Protein AF-A0A3B9RSI0-F1 (afdb_monomer)

Mean predicted aligned error: 9.38 Å

Solvent-accessible surface area (backbone atoms only — not comparable to full-atom values): 5355 Å² total; per-residue (Å²): 120,79,92,72,89,79,57,71,67,42,51,70,70,36,44,43,78,42,95,86,75,46,79,42,80,41,74,78,96,62,61,67,68,60,52,49,53,52,50,53,52,53,50,54,32,40,78,69,67,79,41,81,81,74,78,87,86,71,82,80,71,94,78,76,86,76,87,61,82,76,85,70,90,81,78,77,130

Foldseek 3Di:
DDQDDDDPVCLVVQWDQGPVRDIDGHDDPDDPVVVVVVVVVQVVCCVVVVDDDDPDPDDDDPDDDDDDDDDDPPPDD

Sequence (77 aa):
PSVCRVTYEELQSGKVLLPNGREAKSAPLSSLSKARDIAKLLQSWIERGEFTLTEAVHPLPEKSFVKPLVPREGGSR

Nearest PDB structures (foldseek):
  4mmr-assembly1_B  TM=4.710E-01  e=2.328E+00  Human respiratory syncytial virus A2
  4rcp-assembly1_A  TM=2.516E-01  e=7.864E+00  Homo sapiens

Secondary structure (DSSP, 8-state):
--S----HHHHHTTEEE-TTS-EEE---SS-HHHHHHHHHHHHHHHHTTSSPPPP---PPPSS--PPPPPPPTT---

pLDDT: mean 86.68, std 11.52, range [46.19, 98.12]

Structure (mmCIF, N/CA/C/O backbone):
data_AF-A0A3B9RSI0-F1
#
_entry.id   AF-A0A3B9RSI0-F1
#
loop_
_atom_site.group_PDB
_atom_site.id
_atom_site.type_symbol
_atom_site.label_atom_id
_atom_site.label_alt_id
_atom_site.label_comp_id
_atom_site.label_asym_id
_atom_site.label_entity_id
_atom_site.label_seq_id
_atom_site.pdbx_PDB_ins_code
_atom_site.Cartn_x
_atom_site.Cartn_y
_atom_site.Cartn_z
_atom_site.occupancy
_atom_site.B_iso_or_equiv
_atom_site.auth_seq_id
_atom_site.auth_comp_id
_atom_site.auth_asym_id
_atom_site.auth_atom_id
_atom_site.pdbx_PDB_model_num
ATOM 1 N N . PRO A 1 1 ? -9.443 -17.153 12.878 1.00 60.12 1 PRO A N 1
ATOM 2 C CA . PRO A 1 1 ? -10.757 -16.557 13.218 1.00 60.12 1 PRO A CA 1
ATOM 3 C C . PRO A 1 1 ? -10.745 -15.048 12.957 1.00 60.12 1 PRO A C 1
ATOM 5 O O . PRO A 1 1 ? -9.831 -14.368 13.412 1.00 60.12 1 PRO A O 1
ATOM 8 N N . SER A 1 2 ? -11.718 -14.542 12.200 1.00 67.12 2 SER A N 1
ATOM 9 C CA . SER A 1 2 ? -11.969 -13.105 12.076 1.00 67.12 2 SER A CA 1
ATOM 10 C C . SER A 1 2 ? -12.869 -12.649 13.226 1.00 67.12 2 SER A C 1
ATOM 12 O O . SER A 1 2 ? -13.840 -13.322 13.560 1.00 67.12 2 SER A O 1
ATOM 14 N N . VAL A 1 3 ? -12.522 -11.528 13.864 1.00 80.38 3 VAL A N 1
ATOM 15 C CA . VAL A 1 3 ? -13.287 -10.974 14.999 1.00 80.38 3 VAL A CA 1
ATOM 16 C C . VAL A 1 3 ? -14.564 -10.278 14.512 1.00 80.38 3 VAL A C 1
ATOM 18 O O . VAL A 1 3 ? -15.611 -10.387 15.140 1.00 80.38 3 VAL A O 1
ATOM 21 N N . CYS A 1 4 ? -14.485 -9.585 13.377 1.00 85.62 4 CYS A N 1
ATOM 22 C CA . CYS A 1 4 ? -15.606 -9.008 12.636 1.00 85.62 4 CYS A CA 1
ATOM 23 C C . CYS A 1 4 ? -15.150 -8.685 11.201 1.00 85.62 4 CYS A C 1
ATOM 25 O O . CYS A 1 4 ? -13.962 -8.810 10.886 1.00 85.62 4 CYS A O 1
ATOM 27 N N . ARG A 1 5 ? -16.086 -8.308 10.323 1.00 89.00 5 ARG A N 1
ATOM 28 C CA . ARG A 1 5 ? -15.775 -7.719 9.014 1.00 89.00 5 ARG A CA 1
ATOM 29 C C . ARG A 1 5 ? -15.881 -6.205 9.134 1.00 89.00 5 ARG A C 1
ATOM 31 O O . ARG A 1 5 ? -16.873 -5.723 9.663 1.00 89.00 5 ARG A O 1
ATOM 38 N N . VAL A 1 6 ? -14.873 -5.509 8.628 1.00 91.38 6 VAL A N 1
ATOM 39 C CA . VAL A 1 6 ? -14.801 -4.048 8.572 1.00 91.38 6 VAL A CA 1
ATOM 40 C C . VAL A 1 6 ? -14.338 -3.632 7.183 1.00 91.38 6 VAL A C 1
AT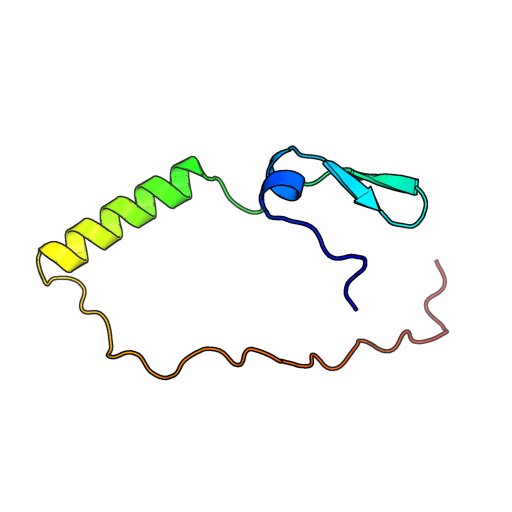OM 42 O O . VAL A 1 6 ? -13.684 -4.402 6.473 1.00 91.38 6 VAL A O 1
ATOM 45 N N . THR A 1 7 ? -14.694 -2.422 6.794 1.00 91.69 7 THR A N 1
ATOM 46 C CA . THR A 1 7 ? -14.228 -1.763 5.581 1.00 91.69 7 THR A CA 1
ATOM 47 C C . THR A 1 7 ? -12.833 -1.173 5.792 1.00 91.69 7 THR A C 1
ATOM 49 O O . THR A 1 7 ? -12.363 -0.970 6.915 1.00 91.69 7 THR A O 1
ATOM 52 N N . TYR A 1 8 ? -12.142 -0.883 4.689 1.00 90.56 8 TYR A N 1
ATOM 53 C CA . TYR A 1 8 ? -10.847 -0.208 4.754 1.00 90.56 8 TYR A CA 1
ATOM 54 C C . TYR A 1 8 ? -10.962 1.210 5.334 1.00 90.56 8 TYR A C 1
ATOM 56 O O . TYR A 1 8 ? -10.086 1.637 6.081 1.00 90.56 8 TYR A O 1
ATOM 64 N N . GLU A 1 9 ? -12.053 1.916 5.030 1.00 91.50 9 GLU A N 1
ATOM 65 C CA . GLU A 1 9 ? -12.329 3.259 5.548 1.00 91.50 9 GLU A CA 1
ATOM 66 C C . GLU A 1 9 ? -12.415 3.266 7.080 1.00 91.50 9 GLU A C 1
ATOM 68 O O . GLU A 1 9 ? -11.767 4.082 7.736 1.00 91.50 9 GLU A O 1
ATOM 73 N N . GLU A 1 10 ? -13.119 2.293 7.666 1.00 92.75 10 GLU A N 1
ATOM 74 C CA . GLU A 1 10 ? -13.198 2.134 9.122 1.00 92.75 10 GLU A CA 1
ATOM 75 C C . GLU A 1 10 ? -11.813 1.904 9.739 1.00 92.75 10 GLU A C 1
ATOM 77 O O . GLU A 1 10 ? -11.452 2.555 10.719 1.00 92.75 10 GLU A O 1
ATOM 82 N N . LEU A 1 11 ? -10.983 1.046 9.137 1.00 92.44 11 LEU A N 1
ATOM 83 C CA . LEU A 1 11 ? -9.603 0.846 9.593 1.00 92.44 11 LEU A CA 1
ATOM 84 C C . LEU A 1 11 ? -8.766 2.126 9.482 1.00 92.44 11 LEU A C 1
ATOM 86 O O . LEU A 1 11 ? -7.941 2.390 10.359 1.00 92.44 11 LEU A O 1
ATOM 90 N N . GLN A 1 12 ? -8.971 2.914 8.428 1.00 90.38 12 GLN A N 1
ATOM 91 C CA . GLN A 1 12 ? -8.251 4.161 8.192 1.00 90.38 12 GLN A CA 1
ATOM 92 C C . GLN A 1 12 ? -8.664 5.275 9.164 1.00 90.38 12 GLN A C 1
ATOM 94 O O . GLN A 1 12 ? -7.833 6.120 9.492 1.00 90.38 12 GLN A O 1
ATOM 99 N N . SER A 1 13 ? -9.898 5.248 9.678 1.00 92.38 13 SER A N 1
ATOM 100 C CA . SER A 1 13 ? -10.383 6.201 10.689 1.00 92.38 13 SER A CA 1
ATOM 101 C C . SER A 1 13 ? -9.596 6.154 12.012 1.00 92.38 13 SER A C 1
ATOM 103 O O . SER A 1 13 ? -9.659 7.081 12.820 1.00 92.38 13 SER A O 1
ATOM 105 N N . GLY A 1 14 ? -8.828 5.080 12.235 1.00 92.44 14 GLY A N 1
ATOM 106 C CA . GLY A 1 14 ? -8.015 4.866 13.432 1.00 92.44 14 GLY A CA 1
ATOM 107 C C . GLY A 1 14 ? -8.751 4.132 14.553 1.00 92.44 14 GLY A C 1
ATOM 108 O O . GLY A 1 14 ? -8.147 3.833 15.589 1.00 92.44 14 GLY A O 1
ATOM 109 N N . LYS A 1 15 ? -10.041 3.823 14.372 1.00 93.62 15 LYS A N 1
ATOM 110 C CA . LYS A 1 15 ? -10.841 3.078 15.344 1.00 93.62 15 LYS A CA 1
ATOM 111 C C . LYS A 1 15 ? -11.931 2.245 14.671 1.00 93.62 15 LYS A C 1
ATOM 113 O O . LYS A 1 15 ? -12.523 2.665 13.690 1.00 93.62 15 LYS A O 1
ATOM 118 N N . VAL A 1 16 ? -12.236 1.082 15.242 1.00 93.75 16 VAL A N 1
ATOM 119 C CA . VAL A 1 16 ? -13.325 0.206 14.787 1.00 93.75 16 VAL A CA 1
ATOM 120 C C . VAL A 1 16 ? -14.180 -0.257 15.965 1.00 93.75 16 VAL A C 1
ATOM 122 O O . VAL A 1 16 ? -13.656 -0.544 17.045 1.00 93.75 16 VAL A O 1
ATOM 125 N N . LEU A 1 17 ? -15.497 -0.342 15.765 1.00 92.69 17 LEU A N 1
ATOM 126 C CA . LEU A 1 17 ? -16.432 -0.861 16.763 1.00 92.69 17 LEU A CA 1
ATOM 127 C C . LEU A 1 17 ? -16.582 -2.376 16.596 1.00 92.69 17 LEU A C 1
ATOM 129 O O . LEU A 1 17 ? -16.973 -2.864 15.539 1.00 92.69 17 LEU A O 1
ATOM 133 N N . LEU A 1 18 ? -16.274 -3.131 17.646 1.00 90.81 18 LEU A N 1
ATOM 134 C CA . LEU A 1 18 ? -16.438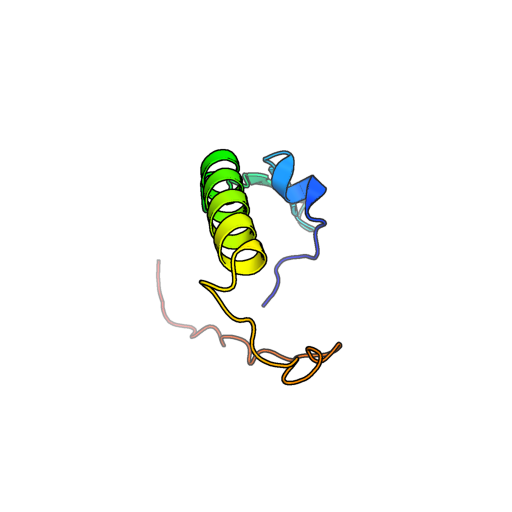 -4.581 17.652 1.00 90.81 18 LEU A CA 1
ATOM 135 C C . LEU A 1 18 ? -17.887 -4.974 18.011 1.00 90.81 18 LEU A C 1
ATOM 137 O O . LEU A 1 18 ? -18.552 -4.240 18.744 1.00 90.81 18 LEU A O 1
ATOM 141 N N . PRO A 1 19 ? -18.369 -6.168 17.604 1.00 86.62 19 PRO A N 1
ATOM 142 C CA . PRO A 1 19 ? -19.740 -6.625 17.882 1.00 86.62 19 PRO A CA 1
ATOM 143 C C . PRO A 1 19 ? -20.124 -6.690 19.368 1.00 86.62 19 PRO A C 1
ATOM 145 O O . PRO A 1 19 ? -21.299 -6.673 19.709 1.00 86.62 19 PRO A O 1
ATOM 148 N N . ASN A 1 20 ? -19.140 -6.761 20.265 1.00 87.50 20 ASN A N 1
ATOM 149 C CA . ASN A 1 20 ? -19.333 -6.733 21.716 1.00 87.50 20 ASN A CA 1
ATOM 150 C C . ASN A 1 20 ? -19.395 -5.305 22.300 1.00 87.50 20 ASN A C 1
ATOM 152 O O . ASN A 1 20 ? -19.274 -5.143 23.5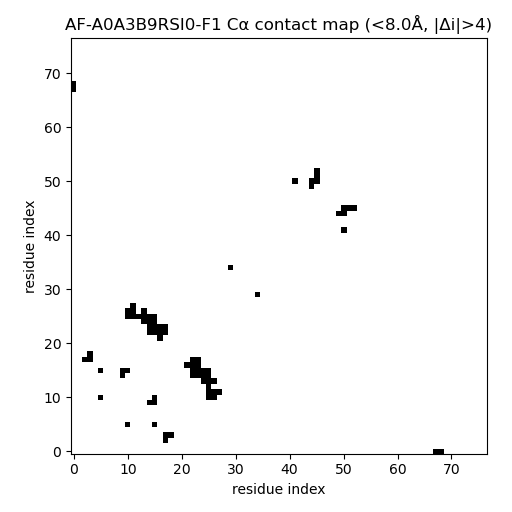12 1.00 87.50 20 ASN A O 1
ATOM 156 N N . GLY A 1 21 ? -19.516 -4.276 21.455 1.00 87.12 21 GLY A N 1
ATOM 157 C CA . GLY A 1 21 ? -19.594 -2.868 21.851 1.00 87.12 21 GLY A CA 1
ATOM 158 C C . GLY A 1 21 ? -18.254 -2.235 22.233 1.00 87.12 21 GLY A C 1
ATOM 159 O O . GLY A 1 21 ? -18.223 -1.089 22.675 1.00 87.12 21 GLY A O 1
ATOM 160 N N . ARG A 1 22 ? -17.132 -2.952 22.082 1.00 89.38 22 ARG A N 1
ATOM 161 C CA . ARG A 1 22 ? -15.800 -2.425 22.408 1.00 89.38 22 ARG A CA 1
ATOM 162 C C . ARG A 1 22 ? -15.209 -1.666 21.227 1.00 89.38 22 ARG A C 1
ATOM 164 O O . ARG A 1 22 ? -15.152 -2.188 20.118 1.00 89.38 22 ARG A O 1
ATOM 171 N N . GLU A 1 23 ? -14.686 -0.475 21.491 1.00 91.62 23 GLU A N 1
ATOM 172 C CA . GLU A 1 23 ? -13.898 0.286 20.522 1.00 91.62 23 GLU A CA 1
ATOM 173 C C . GLU A 1 23 ? -12.450 -0.238 20.507 1.00 91.62 23 GLU A C 1
ATOM 175 O O . GLU A 1 23 ? -11.789 -0.318 21.547 1.00 91.62 23 GLU A O 1
ATOM 180 N N . ALA A 1 24 ? -11.955 -0.621 19.333 1.00 92.25 24 ALA A N 1
ATOM 181 C CA . ALA A 1 24 ? -10.578 -1.051 19.122 1.00 92.25 24 ALA A CA 1
ATOM 182 C C . ALA A 1 24 ? -9.833 -0.008 18.285 1.00 92.25 24 ALA A C 1
ATOM 184 O O . ALA A 1 24 ? -10.310 0.401 17.230 1.00 92.25 24 ALA A O 1
ATOM 185 N N . LYS A 1 25 ? -8.648 0.414 18.739 1.00 93.38 25 LYS A N 1
ATOM 186 C CA . LYS A 1 25 ? -7.789 1.320 17.966 1.00 93.38 25 LYS A CA 1
ATOM 187 C C . LYS A 1 25 ? -7.136 0.554 16.819 1.00 93.38 25 LYS A C 1
ATOM 189 O O . LYS A 1 25 ? -6.563 -0.511 17.045 1.00 93.38 25 LYS A O 1
ATOM 194 N N . SER A 1 26 ? -7.190 1.114 15.620 1.00 93.12 26 SER A N 1
ATOM 195 C CA . SER A 1 26 ? -6.428 0.651 14.466 1.00 93.12 26 SER A CA 1
ATOM 196 C C . SER A 1 26 ? -5.254 1.593 14.215 1.00 93.12 26 SER A C 1
ATOM 198 O O . SER A 1 26 ? -5.327 2.801 14.433 1.00 93.12 26 SER A O 1
ATOM 200 N N . ALA A 1 27 ? -4.145 1.026 13.757 1.00 90.81 27 ALA A N 1
ATOM 201 C CA . ALA A 1 27 ? -3.009 1.779 13.260 1.00 90.81 27 ALA A CA 1
ATOM 202 C C . ALA A 1 27 ? -2.526 1.115 11.968 1.00 90.81 27 ALA A C 1
ATOM 204 O O . ALA A 1 27 ? -2.572 -0.116 11.861 1.00 90.81 27 ALA A O 1
ATOM 205 N N . PRO A 1 28 ? -2.084 1.897 10.974 1.00 89.00 28 PRO A N 1
ATOM 206 C CA . PRO A 1 28 ? -1.517 1.327 9.766 1.00 89.00 28 PRO A CA 1
ATOM 207 C C . PRO A 1 28 ? -0.216 0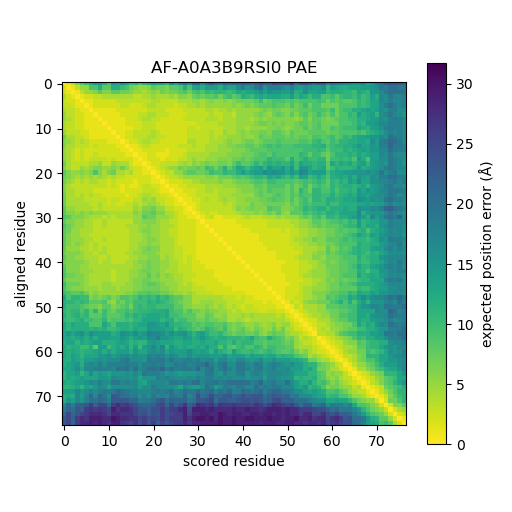.587 10.104 1.00 89.00 28 PRO A C 1
ATOM 209 O O . PRO A 1 28 ? 0.601 1.068 10.887 1.00 89.00 28 PRO A O 1
ATOM 212 N N . LEU A 1 29 ? -0.009 -0.582 9.492 1.00 90.19 29 LEU A N 1
ATOM 213 C CA . LEU A 1 29 ? 1.218 -1.371 9.675 1.00 90.19 29 LEU A CA 1
ATOM 214 C C . LEU A 1 29 ? 2.444 -0.725 9.011 1.00 90.19 29 LEU A C 1
ATOM 216 O O . LEU A 1 29 ? 3.578 -1.058 9.340 1.00 90.19 29 LEU A O 1
ATOM 220 N N . SER A 1 30 ? 2.223 0.184 8.062 1.00 90.12 30 SER A N 1
ATOM 221 C CA . SER A 1 30 ? 3.268 0.874 7.317 1.00 90.12 30 SER A CA 1
ATOM 222 C C . SER A 1 30 ? 2.868 2.316 7.014 1.00 90.12 30 SER A C 1
ATOM 224 O O . SER A 1 30 ? 1.694 2.689 7.043 1.00 90.12 30 SER A O 1
ATOM 226 N N . SER A 1 31 ? 3.861 3.153 6.715 1.00 92.25 31 SER A N 1
ATOM 227 C CA . SER A 1 31 ? 3.611 4.530 6.297 1.00 92.25 31 SER A CA 1
ATOM 228 C C . SER A 1 31 ? 2.952 4.567 4.916 1.00 92.25 31 SER A C 1
ATOM 230 O O . SER A 1 31 ? 3.535 4.120 3.926 1.00 92.25 31 SER A O 1
ATOM 232 N N . LEU A 1 32 ? 1.758 5.160 4.840 1.00 91.19 32 LEU A N 1
ATOM 233 C CA . LEU A 1 32 ? 1.016 5.294 3.586 1.00 91.19 32 LEU A CA 1
ATOM 234 C C . LEU A 1 32 ? 1.718 6.228 2.589 1.00 91.19 32 LEU A C 1
ATOM 236 O O . LEU A 1 32 ? 1.663 5.987 1.385 1.00 91.19 32 LEU A O 1
ATOM 240 N N . SER A 1 33 ? 2.393 7.279 3.067 1.00 94.94 33 SER A N 1
ATOM 241 C CA . SER A 1 33 ? 3.170 8.171 2.197 1.00 94.94 33 SER A CA 1
ATOM 242 C C . SER A 1 33 ? 4.342 7.425 1.570 1.00 94.94 33 SER A C 1
ATOM 244 O O . SER A 1 33 ? 4.470 7.399 0.350 1.00 94.94 33 SER A O 1
ATOM 246 N N . LYS A 1 34 ? 5.115 6.706 2.391 1.00 96.50 34 LYS A N 1
ATOM 247 C CA . LYS A 1 34 ? 6.251 5.913 1.916 1.00 96.50 34 LYS A CA 1
ATOM 248 C C . LYS A 1 34 ? 5.814 4.822 0.937 1.00 96.50 34 LYS A C 1
ATOM 250 O O . LYS A 1 34 ? 6.481 4.607 -0.070 1.00 96.50 34 LYS A O 1
ATOM 255 N N . ALA A 1 35 ? 4.686 4.162 1.205 1.00 96.00 35 ALA A N 1
ATOM 256 C CA . ALA A 1 35 ? 4.115 3.169 0.298 1.00 96.00 35 ALA A CA 1
ATOM 257 C C . ALA A 1 35 ? 3.770 3.774 -1.075 1.00 96.00 35 ALA A C 1
ATOM 259 O O . ALA A 1 35 ? 4.061 3.164 -2.101 1.00 96.00 35 ALA A O 1
ATOM 260 N N . ARG A 1 36 ? 3.212 4.994 -1.109 1.00 96.88 36 ARG A N 1
ATOM 261 C CA . ARG A 1 36 ? 2.925 5.710 -2.363 1.00 96.88 36 ARG A CA 1
ATOM 262 C C . ARG A 1 36 ? 4.190 6.101 -3.121 1.00 96.88 36 ARG A C 1
ATOM 264 O O . ARG A 1 36 ? 4.199 6.002 -4.344 1.00 96.88 36 ARG A O 1
ATOM 271 N N . ASP A 1 37 ? 5.247 6.511 -2.426 1.00 98.06 37 ASP A N 1
ATOM 272 C CA . ASP A 1 37 ? 6.523 6.845 -3.069 1.00 98.06 37 ASP A CA 1
ATOM 273 C C . ASP A 1 37 ? 7.146 5.61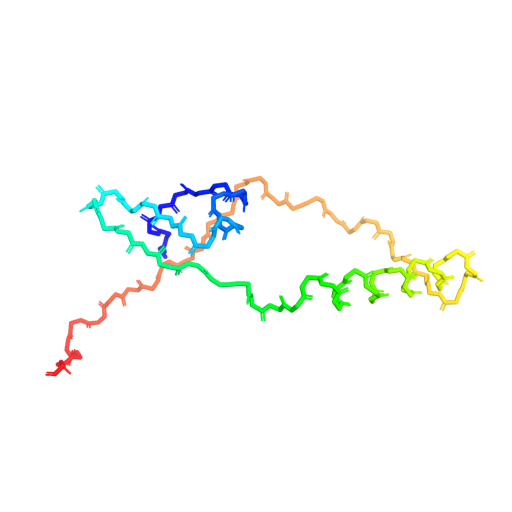6 -3.740 1.00 98.06 37 ASP A C 1
ATOM 275 O O . ASP A 1 37 ? 7.570 5.679 -4.893 1.00 98.06 37 ASP A O 1
ATOM 279 N N . ILE A 1 38 ? 7.135 4.475 -3.043 1.00 97.19 38 ILE A N 1
ATOM 280 C CA . ILE A 1 38 ? 7.606 3.197 -3.590 1.00 97.19 38 ILE A CA 1
ATOM 281 C C . ILE A 1 38 ? 6.756 2.788 -4.799 1.00 97.19 38 ILE A C 1
ATOM 283 O O . ILE A 1 38 ? 7.308 2.390 -5.822 1.00 97.19 38 ILE A O 1
ATOM 287 N N . ALA A 1 39 ? 5.430 2.932 -4.719 1.00 97.00 39 ALA A N 1
ATOM 288 C CA . ALA A 1 39 ? 4.536 2.612 -5.830 1.00 97.00 39 ALA A CA 1
ATOM 289 C C . ALA A 1 39 ? 4.845 3.448 -7.084 1.00 97.00 39 ALA A C 1
ATOM 291 O O . ALA A 1 39 ? 4.935 2.892 -8.175 1.00 97.00 39 ALA A O 1
ATOM 292 N N . LYS A 1 40 ? 5.082 4.758 -6.930 1.00 98.12 40 LYS A N 1
ATOM 293 C CA . LYS A 1 40 ? 5.482 5.641 -8.041 1.00 98.12 40 LYS A CA 1
ATOM 294 C C . LYS A 1 40 ? 6.832 5.248 -8.639 1.00 98.12 40 LYS A C 1
ATOM 296 O O . LYS A 1 40 ? 6.994 5.262 -9.856 1.00 98.12 40 LYS A O 1
ATOM 301 N N . LEU A 1 41 ? 7.801 4.891 -7.795 1.00 97.69 41 LEU A N 1
ATOM 302 C CA . LEU A 1 41 ? 9.112 4.442 -8.257 1.00 97.69 41 LEU A CA 1
ATOM 303 C C . LEU A 1 41 ? 8.986 3.179 -9.118 1.00 97.69 41 LEU A C 1
ATOM 305 O O . LEU A 1 41 ? 9.486 3.159 -10.241 1.00 97.69 41 LEU A O 1
ATOM 309 N N . LEU A 1 42 ? 8.268 2.169 -8.619 1.00 97.19 42 LEU A N 1
ATOM 310 C CA . LEU A 1 42 ? 8.029 0.913 -9.333 1.00 97.19 42 LEU A CA 1
ATOM 311 C C . LEU A 1 42 ? 7.249 1.130 -10.634 1.00 97.19 42 LEU A C 1
ATOM 313 O O . LEU A 1 42 ? 7.614 0.559 -11.658 1.00 97.19 42 LEU A O 1
ATOM 317 N N . GLN A 1 43 ? 6.231 1.996 -10.620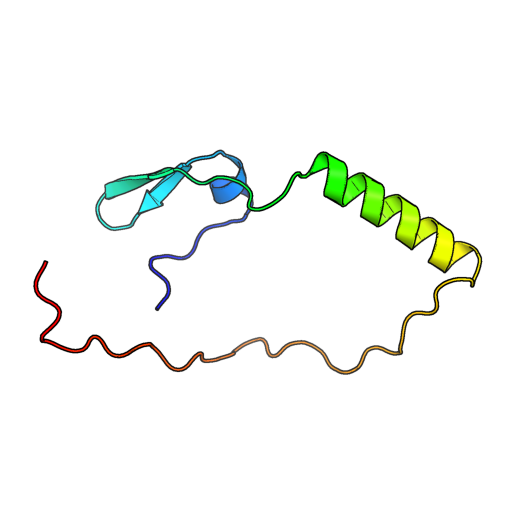 1.00 96.25 43 GLN A N 1
ATOM 318 C CA . GLN A 1 43 ? 5.509 2.397 -11.828 1.00 96.25 43 GLN A CA 1
ATOM 319 C C . GLN A 1 43 ? 6.474 2.942 -12.889 1.00 96.25 43 GLN A C 1
ATOM 321 O O . GLN A 1 43 ? 6.436 2.504 -14.034 1.00 96.25 43 GLN A O 1
ATOM 326 N N . SER A 1 44 ? 7.390 3.833 -12.498 1.00 97.88 44 SER A N 1
ATOM 327 C CA . SER A 1 44 ? 8.358 4.407 -13.437 1.00 97.88 44 SER A CA 1
ATOM 328 C C . SER A 1 44 ? 9.289 3.352 -14.049 1.00 97.88 44 SER A C 1
ATOM 330 O O . SER A 1 44 ? 9.686 3.480 -15.203 1.00 97.88 44 SER A O 1
ATOM 332 N N . TRP A 1 45 ? 9.648 2.308 -13.294 1.00 97.88 45 TRP A N 1
ATOM 333 C CA . TRP A 1 45 ? 10.496 1.215 -13.785 1.00 97.88 45 TRP A CA 1
ATOM 334 C C . TRP A 1 45 ? 9.749 0.339 -14.790 1.00 97.88 45 TRP A C 1
ATOM 336 O O . TRP A 1 45 ? 10.335 -0.086 -15.785 1.00 97.88 45 TRP A O 1
ATOM 346 N N . ILE A 1 46 ? 8.452 0.118 -14.558 1.00 96.50 46 ILE A N 1
ATOM 347 C CA . ILE A 1 46 ? 7.570 -0.594 -15.490 1.00 96.50 46 ILE A CA 1
ATOM 348 C C . ILE A 1 46 ? 7.441 0.184 -16.799 1.00 96.50 46 ILE A C 1
ATOM 350 O O . ILE A 1 46 ? 7.645 -0.381 -17.869 1.00 96.50 46 ILE A O 1
ATOM 354 N N . GLU A 1 47 ? 7.167 1.488 -16.724 1.00 96.00 47 GLU A N 1
ATOM 355 C CA . GLU A 1 47 ? 7.013 2.349 -17.904 1.00 96.00 47 GLU A CA 1
ATOM 356 C C . GLU A 1 47 ? 8.293 2.422 -18.755 1.00 96.00 47 GLU A C 1
ATOM 358 O O . GLU A 1 47 ? 8.212 2.524 -19.977 1.00 96.00 47 GLU A O 1
ATOM 363 N N . ARG A 1 48 ? 9.476 2.320 -18.131 1.00 96.94 48 ARG A N 1
ATOM 364 C CA . ARG A 1 48 ? 10.772 2.277 -18.833 1.00 96.94 48 ARG A CA 1
ATOM 365 C C . ARG A 1 48 ? 11.179 0.889 -19.337 1.00 96.94 48 ARG A C 1
ATOM 367 O O . ARG A 1 48 ? 12.198 0.777 -20.011 1.00 96.94 48 ARG A O 1
ATOM 374 N N . GLY A 1 49 ? 10.428 -0.163 -19.013 1.00 94.56 49 GLY A N 1
ATOM 375 C CA . GLY A 1 49 ? 10.789 -1.543 -19.354 1.00 94.56 49 GLY A CA 1
ATOM 376 C C . GLY A 1 49 ? 11.950 -2.118 -18.531 1.00 94.56 49 GLY A C 1
ATOM 377 O O . GLY A 1 49 ? 12.471 -3.175 -18.869 1.00 94.56 49 GLY A O 1
ATOM 378 N N . GLU A 1 50 ? 12.349 -1.451 -17.444 1.00 96.06 50 GLU A N 1
ATOM 379 C CA . GLU A 1 50 ? 13.377 -1.925 -16.501 1.00 96.06 50 GLU A CA 1
ATOM 380 C C . GLU A 1 50 ? 12.815 -2.956 -15.511 1.00 96.06 50 GLU A C 1
ATOM 382 O O . GLU A 1 50 ? 13.561 -3.739 -14.923 1.00 96.06 50 GLU A O 1
ATOM 387 N N . PHE A 1 51 ? 11.494 -2.957 -15.319 1.00 92.75 51 PHE A N 1
ATOM 388 C CA . PHE A 1 51 ? 10.785 -3.895 -14.459 1.00 92.75 51 PHE A CA 1
ATOM 389 C C . PHE A 1 51 ? 9.605 -4.510 -15.212 1.00 92.75 51 PHE A C 1
ATOM 391 O O . PHE A 1 51 ? 8.609 -3.845 -15.488 1.00 92.75 51 PHE A O 1
ATOM 398 N N . THR A 1 52 ? 9.704 -5.793 -15.546 1.00 90.94 52 THR A N 1
ATOM 399 C CA . THR A 1 52 ? 8.663 -6.508 -16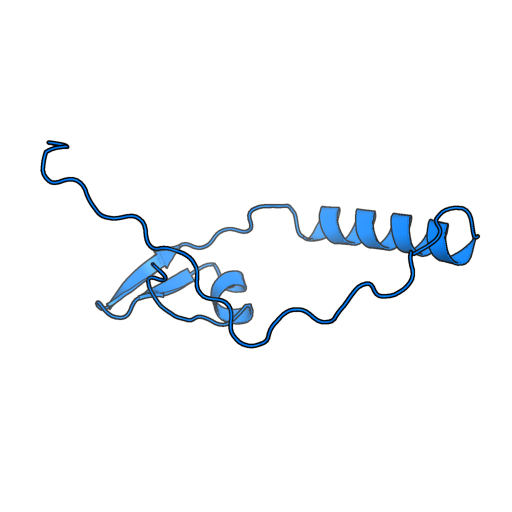.291 1.00 90.94 52 THR A CA 1
ATOM 400 C C . THR A 1 52 ? 7.680 -7.182 -15.343 1.00 90.94 52 THR A C 1
ATOM 402 O O . THR A 1 52 ? 8.084 -7.907 -14.432 1.00 90.94 52 THR A O 1
ATOM 405 N N . LEU A 1 53 ? 6.384 -6.990 -15.581 1.00 87.31 53 LEU A N 1
ATOM 406 C CA . LEU A 1 53 ? 5.344 -7.760 -14.907 1.00 87.31 53 LEU A CA 1
ATOM 407 C C . LEU A 1 53 ? 5.249 -9.148 -15.541 1.00 87.31 53 LEU A C 1
ATOM 409 O O . LEU A 1 53 ? 5.340 -9.288 -16.760 1.00 87.31 53 LEU A O 1
ATOM 413 N N . THR A 1 54 ? 5.052 -10.172 -14.718 1.00 88.88 54 THR A N 1
ATOM 414 C CA . THR A 1 54 ? 4.673 -11.493 -15.219 1.00 88.88 54 THR A CA 1
ATOM 415 C C . THR A 1 54 ? 3.237 -11.454 -15.725 1.00 88.88 54 THR A C 1
ATOM 417 O O . THR A 1 54 ? 2.428 -10.647 -15.258 1.00 88.88 54 THR A O 1
ATOM 420 N N . GLU A 1 55 ? 2.893 -12.372 -16.623 1.00 86.88 55 GLU A N 1
ATOM 421 C CA . GLU A 1 55 ? 1.496 -12.607 -16.973 1.00 86.88 55 GLU A CA 1
ATOM 422 C C . GLU A 1 55 ? 0.662 -12.911 -15.719 1.00 86.88 55 GLU A C 1
ATOM 424 O O . GLU A 1 55 ? 1.167 -13.412 -14.705 1.00 86.88 55 GLU A O 1
ATOM 429 N N . ALA A 1 56 ? -0.625 -12.569 -15.773 1.00 87.12 56 ALA A N 1
ATOM 430 C CA . ALA A 1 56 ? -1.539 -12.839 -14.677 1.00 87.12 56 ALA A CA 1
ATOM 431 C C . ALA A 1 56 ? -1.608 -14.355 -14.433 1.00 87.12 56 ALA A C 1
ATOM 433 O O . ALA A 1 56 ? -2.092 -15.096 -15.282 1.00 87.12 56 ALA A O 1
ATOM 434 N N . VAL A 1 57 ? -1.127 -14.811 -13.271 1.00 88.12 57 VAL A N 1
ATOM 435 C CA . VAL A 1 57 ? -1.025 -16.248 -12.963 1.00 88.12 57 VAL A CA 1
ATOM 436 C C . VAL A 1 57 ? -2.412 -16.894 -12.890 1.00 88.12 57 VAL A C 1
ATOM 438 O O . VAL A 1 57 ? -2.690 -17.855 -13.598 1.00 88.12 57 VAL A O 1
ATOM 441 N N . HIS A 1 58 ? -3.278 -16.378 -12.013 1.00 87.88 58 HIS A N 1
ATOM 442 C CA . HIS A 1 58 ? -4.664 -16.815 -11.839 1.00 87.88 58 HIS A CA 1
ATOM 443 C C . HIS A 1 58 ? -5.405 -15.812 -10.929 1.00 87.88 58 HIS A C 1
ATOM 445 O O . HIS A 1 58 ? -4.776 -15.260 -10.018 1.00 87.88 58 HIS A O 1
ATOM 451 N N . PRO A 1 59 ? -6.718 -15.568 -11.106 1.00 86.19 59 PRO A N 1
ATOM 452 C CA . PRO A 1 59 ? -7.497 -14.784 -10.148 1.00 86.19 59 PRO A CA 1
ATOM 453 C C . PRO A 1 59 ? -7.482 -15.417 -8.749 1.00 86.19 59 PRO A C 1
ATOM 455 O O . PRO A 1 59 ? -7.478 -16.641 -8.592 1.00 86.19 59 PRO A O 1
ATOM 458 N N . LEU A 1 60 ? -7.497 -14.580 -7.710 1.00 84.44 60 LEU A N 1
ATOM 459 C CA . LEU A 1 60 ? -7.623 -15.066 -6.338 1.00 84.44 60 LEU A CA 1
ATOM 460 C C . LEU A 1 60 ? -9.004 -15.718 -6.136 1.00 84.44 60 LEU A C 1
ATOM 462 O O . LEU A 1 60 ? -10.001 -15.193 -6.635 1.00 84.44 60 LEU A O 1
ATOM 466 N N . PRO A 1 61 ? -9.093 -16.843 -5.404 1.00 83.56 61 PRO A N 1
ATOM 467 C CA . PRO A 1 61 ? -10.368 -17.499 -5.146 1.00 83.56 61 PRO A CA 1
ATOM 468 C C . PRO A 1 61 ? -11.287 -16.586 -4.329 1.00 83.56 61 PRO A C 1
ATOM 470 O O . PRO A 1 61 ? -10.914 -16.126 -3.249 1.00 83.56 61 PRO A O 1
ATOM 473 N N . GLU A 1 62 ? -12.518 -16.379 -4.806 1.00 80.81 62 GLU A N 1
ATOM 474 C CA . GLU A 1 62 ? -13.524 -15.551 -4.118 1.00 80.81 62 GLU A CA 1
ATOM 475 C C . GLU A 1 62 ? -13.879 -16.085 -2.722 1.00 80.81 62 GLU A C 1
ATOM 477 O O . GLU A 1 62 ? -14.246 -15.334 -1.818 1.00 80.81 62 GLU A O 1
ATOM 482 N N . LYS A 1 63 ? -13.765 -17.405 -2.537 1.00 80.38 63 LYS A N 1
ATOM 483 C CA . LYS A 1 63 ? -13.996 -18.096 -1.269 1.00 80.38 63 LYS A CA 1
ATOM 484 C C . LYS A 1 63 ? -12.740 -18.874 -0.904 1.00 80.38 63 LYS A C 1
ATOM 486 O O . LYS A 1 63 ? -12.460 -19.917 -1.487 1.00 80.38 63 LYS A O 1
ATOM 491 N N . SER A 1 64 ? -11.997 -18.378 0.078 1.00 71.38 64 SER A N 1
ATOM 492 C CA . SER A 1 64 ? 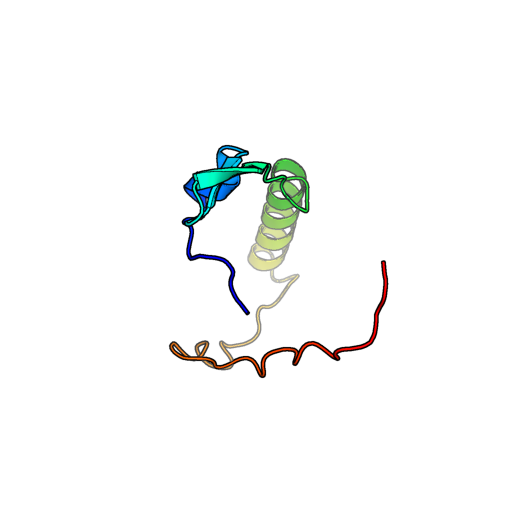-10.894 -19.108 0.701 1.00 71.38 64 SER A CA 1
ATOM 493 C C . SER A 1 64 ? -11.227 -19.404 2.164 1.00 71.38 64 SER A C 1
ATOM 495 O O . SER A 1 64 ? -11.819 -18.582 2.866 1.00 71.38 64 SER A O 1
ATOM 497 N N . PHE A 1 65 ? -10.889 -20.610 2.624 1.00 73.25 65 PHE A N 1
ATOM 498 C CA . PHE A 1 65 ? -11.050 -21.015 4.018 1.00 73.25 65 PHE A CA 1
ATOM 499 C C . PHE A 1 65 ? -9.671 -21.144 4.659 1.00 73.25 65 PHE A C 1
ATOM 501 O O . PHE A 1 65 ? -8.812 -21.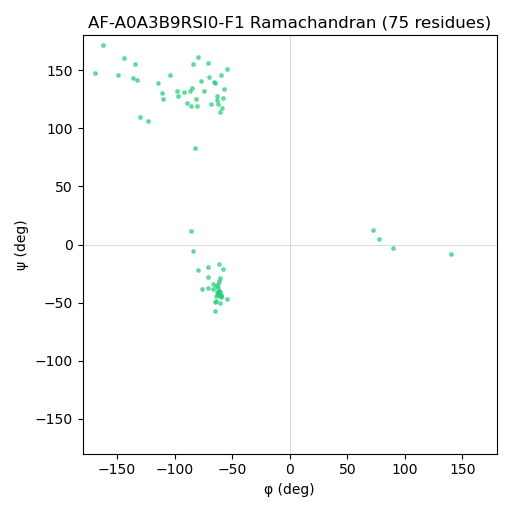871 4.165 1.00 73.25 65 PHE A O 1
ATOM 508 N N . VAL A 1 66 ? -9.460 -20.443 5.769 1.00 77.25 66 VAL A N 1
ATOM 509 C CA . VAL A 1 66 ? -8.224 -20.535 6.552 1.00 77.25 66 VAL A CA 1
ATOM 510 C C . VAL A 1 66 ? -8.472 -21.505 7.700 1.00 77.25 66 VAL A C 1
ATOM 512 O O . VAL A 1 66 ? -9.436 -21.324 8.446 1.00 77.25 66 VAL A O 1
ATOM 515 N N . LYS A 1 67 ? -7.616 -22.521 7.874 1.00 81.62 67 LYS A N 1
ATOM 516 C CA . LYS A 1 67 ? -7.727 -23.456 9.004 1.00 81.62 67 LYS A CA 1
ATOM 517 C C . LYS A 1 67 ? -7.623 -22.662 10.317 1.00 81.62 67 LYS A C 1
ATOM 519 O O . LYS A 1 67 ? -6.598 -22.016 10.546 1.00 81.62 67 LYS A O 1
ATOM 524 N N . PRO A 1 68 ? -8.664 -22.646 11.165 1.00 77.62 68 PRO A N 1
ATOM 525 C CA . PRO A 1 68 ? -8.648 -21.830 12.367 1.00 77.62 68 PRO A CA 1
ATOM 526 C C . PRO A 1 68 ? -7.650 -22.389 13.384 1.00 77.62 68 PRO A C 1
ATOM 528 O O . PRO A 1 68 ? -7.494 -23.601 13.527 1.00 77.62 68 PRO A O 1
ATOM 531 N N . LEU A 1 69 ? -6.991 -21.485 14.110 1.00 80.12 69 LEU A N 1
ATOM 532 C CA . LEU A 1 69 ? -6.235 -21.841 15.306 1.00 80.12 69 LEU A CA 1
ATOM 533 C C . LEU A 1 69 ? -7.214 -22.389 16.351 1.00 80.12 69 LEU A C 1
ATOM 535 O O . LEU A 1 69 ? -8.185 -21.713 16.693 1.00 80.12 69 LEU A O 1
ATOM 539 N N . VAL A 1 70 ? -6.960 -23.605 16.833 1.00 83.31 70 VAL A N 1
ATOM 540 C CA . VAL A 1 70 ? -7.718 -24.225 17.925 1.00 83.31 70 VAL A CA 1
ATOM 541 C C . VAL A 1 70 ? -7.094 -23.756 19.241 1.00 83.31 70 VAL A C 1
ATOM 543 O O . VAL A 1 70 ? -5.901 -24.003 19.446 1.00 83.31 70 VAL A O 1
ATOM 546 N N . PRO A 1 71 ? -7.836 -23.060 20.121 1.00 72.50 71 PRO A N 1
ATOM 547 C CA . PRO A 1 71 ? -7.335 -22.715 21.445 1.00 72.50 71 PRO A CA 1
ATOM 548 C C . PRO A 1 71 ? -6.962 -23.994 22.202 1.00 72.50 71 PRO A C 1
ATOM 550 O O . PRO A 1 71 ? -7.779 -24.905 22.315 1.00 72.50 71 PRO A O 1
ATOM 553 N N . ARG A 1 72 ? -5.730 -24.081 22.714 1.00 76.75 72 ARG A N 1
ATOM 554 C CA . ARG A 1 72 ? -5.376 -25.095 23.714 1.00 76.75 72 ARG A CA 1
ATOM 555 C C . ARG A 1 72 ? -5.853 -24.594 25.073 1.00 76.75 72 ARG A C 1
ATOM 557 O O . ARG A 1 72 ? -5.384 -23.553 25.530 1.00 76.75 72 ARG A O 1
ATOM 564 N N . GLU A 1 73 ? -6.752 -25.329 25.718 1.00 63.31 73 GLU A N 1
ATOM 565 C CA . GLU A 1 73 ? -6.977 -25.169 27.155 1.00 63.31 73 GLU A CA 1
ATOM 566 C C . GLU A 1 73 ? -5.671 -25.530 27.880 1.00 63.31 73 GLU A C 1
ATOM 568 O O . GLU A 1 73 ? -5.127 -26.614 27.677 1.00 63.31 73 GLU A O 1
ATOM 573 N N . GLY A 1 74 ? -5.115 -24.591 28.650 1.00 56.19 74 GLY A N 1
ATOM 574 C CA . GLY A 1 74 ? -3.914 -24.832 29.463 1.00 56.19 74 GLY A CA 1
ATOM 575 C C . GLY A 1 74 ? -2.884 -23.701 29.509 1.00 56.19 74 GLY A C 1
ATOM 576 O O . GLY A 1 74 ? -1.957 -23.765 30.308 1.00 56.19 74 GLY A O 1
ATOM 577 N N . GLY A 1 75 ? -3.025 -22.645 28.705 1.00 55.66 75 GLY A N 1
ATOM 578 C CA . GLY A 1 75 ? -2.200 -21.442 28.851 1.00 55.66 75 GLY A CA 1
ATOM 579 C C . GLY A 1 75 ? -2.758 -20.526 29.936 1.00 55.66 75 GLY A C 1
ATOM 580 O O . GLY A 1 75 ? -3.509 -19.607 29.612 1.00 55.66 75 GLY A O 1
ATOM 581 N N . SER A 1 76 ? -2.440 -20.794 31.206 1.00 46.19 76 SER A N 1
ATOM 582 C CA . SER A 1 76 ? -2.756 -19.867 32.300 1.00 46.19 76 SER A CA 1
ATOM 583 C C . SER A 1 76 ? -2.123 -18.501 32.015 1.00 46.19 76 SER A C 1
ATOM 585 O O . SER A 1 76 ? -0.961 -18.430 31.611 1.00 46.19 76 SER A O 1
ATOM 587 N N . ARG A 1 77 ? -2.905 -17.432 32.194 1.00 49.19 77 ARG A N 1
ATOM 588 C CA . ARG A 1 77 ? -2.360 -16.094 32.449 1.00 49.19 77 ARG A CA 1
ATOM 589 C C . ARG A 1 77 ? -1.868 -16.008 33.886 1.00 49.19 77 ARG A C 1
ATOM 591 O O . ARG A 1 77 ? -2.374 -16.811 34.707 1.00 49.19 77 ARG A O 1
#

Radius of gyration: 19.38 Å; Cα contacts (8 Å, |Δi|>4): 39; chains: 1; bounding box: 33×33×52 Å